Protein AF-A0A1B6HWB8-F1 (afdb_monomer_lite)

Organism: NCBI:txid320908

Secondary structure (DSSP, 8-state):
-----S---TTS-SEEESSSSEEEEEETTEEEEEEPPP-S----SSEE--TT-SSPEE--SHHHHH--EEEETTEEEETT-EEESSSS-EEEEETTEEEE-

Radius of gyration: 17.45 Å; chains: 1; bounding box: 47×25×41 Å

pLDDT: mean 74.19, std 11.62, range [40.31, 89.5]

Foldseek 3Di:
DDDDQFDDCPPVDQKDAPAQFKIWGHDPRGIDIDGDDDDPDPPAPAWADAPSHPGTDHQNPPLSVVPQWEADPNDIDGARDWDDPDPQWIWGDGSRDTDTD

Structure (mmCIF, N/CA/C/O backbone):
data_AF-A0A1B6HWB8-F1
#
_entry.id   AF-A0A1B6HWB8-F1
#
loop_
_atom_site.group_PDB
_atom_site.id
_atom_site.type_symbol
_atom_site.label_atom_id
_atom_site.label_alt_id
_atom_site.label_comp_id
_atom_site.label_asym_id
_atom_site.label_entity_id
_atom_site.label_seq_id
_atom_site.pdbx_PDB_ins_code
_atom_site.Cartn_x
_atom_site.Cartn_y
_atom_site.Cartn_z
_atom_site.occupancy
_atom_site.B_iso_or_equiv
_atom_site.auth_seq_id
_atom_site.auth_comp_id
_atom_site.auth_asym_id
_atom_site.auth_atom_id
_atom_site.pdbx_PDB_model_num
ATOM 1 N N . VAL A 1 1 ? 23.367 -14.776 -4.302 1.00 40.31 1 VAL A N 1
ATOM 2 C CA . VAL A 1 1 ? 22.027 -14.173 -4.469 1.00 40.31 1 VAL A CA 1
ATOM 3 C C . VAL A 1 1 ? 21.742 -14.186 -5.956 1.00 40.31 1 VAL A C 1
ATOM 5 O O . VAL A 1 1 ? 22.596 -13.727 -6.705 1.00 40.31 1 VAL A O 1
ATOM 8 N N . SER A 1 2 ? 20.698 -14.894 -6.380 1.00 44.53 2 SER A N 1
ATOM 9 C CA . SER A 1 2 ? 20.528 -15.329 -7.770 1.00 44.53 2 SER A CA 1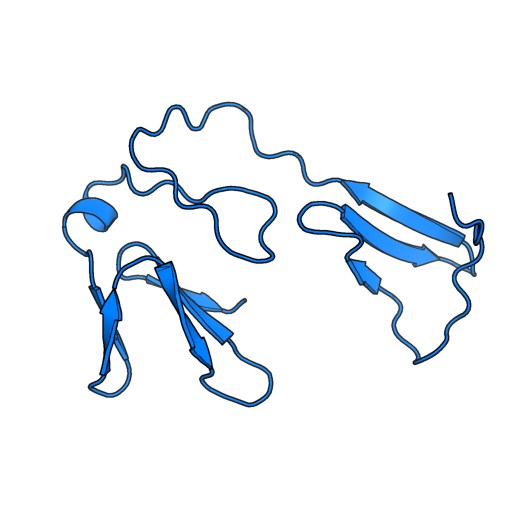
ATOM 10 C C . SER A 1 2 ? 20.495 -14.157 -8.749 1.00 44.53 2 SER A C 1
ATOM 12 O O . SER A 1 2 ? 19.710 -13.228 -8.617 1.00 44.53 2 SER A O 1
ATOM 14 N N . LEU A 1 3 ? 21.409 -14.237 -9.714 1.00 55.41 3 LEU A N 1
ATOM 15 C CA . LEU A 1 3 ? 21.626 -13.311 -10.813 1.00 55.41 3 LEU A CA 1
ATOM 16 C C . LEU A 1 3 ? 20.596 -13.586 -11.910 1.00 55.41 3 LEU A C 1
ATOM 18 O O . LEU A 1 3 ? 20.646 -14.630 -12.556 1.00 55.41 3 LEU A O 1
ATOM 22 N N . SER A 1 4 ? 19.703 -12.641 -12.169 1.00 50.25 4 SER A N 1
ATOM 23 C CA . SER A 1 4 ? 19.082 -12.475 -13.485 1.00 50.25 4 SER A CA 1
ATOM 24 C C . SER A 1 4 ? 18.745 -11.001 -13.651 1.00 50.25 4 SER A C 1
ATOM 26 O O . SER A 1 4 ? 17.652 -10.553 -13.344 1.00 50.25 4 SER A O 1
ATOM 28 N N . ALA A 1 5 ? 19.724 -10.227 -14.125 1.00 58.09 5 ALA A N 1
ATOM 29 C CA . ALA A 1 5 ? 19.552 -8.817 -14.487 1.00 58.09 5 ALA A CA 1
ATOM 30 C C . ALA A 1 5 ? 18.732 -8.630 -15.783 1.00 58.09 5 ALA A C 1
ATOM 32 O O . ALA A 1 5 ? 18.709 -7.537 -16.344 1.00 58.09 5 ALA A O 1
ATOM 33 N N . VAL A 1 6 ? 18.101 -9.705 -16.268 1.00 66.56 6 VAL A N 1
ATOM 34 C CA . VAL A 1 6 ? 17.312 -9.753 -17.493 1.00 66.56 6 VAL A CA 1
ATOM 35 C C . VAL A 1 6 ? 15.956 -10.361 -17.156 1.00 66.56 6 VAL A C 1
ATOM 37 O O . VAL A 1 6 ? 15.878 -11.523 -16.750 1.00 66.56 6 VAL A O 1
ATOM 40 N N . CYS A 1 7 ? 14.892 -9.577 -17.311 1.00 76.88 7 CYS A N 1
ATOM 41 C CA . CYS A 1 7 ? 13.529 -10.090 -17.268 1.00 76.88 7 CYS A CA 1
ATOM 42 C C . CYS A 1 7 ? 13.206 -10.661 -18.653 1.00 76.88 7 CYS A C 1
ATOM 44 O O . CYS A 1 7 ? 12.870 -9.956 -19.600 1.00 76.88 7 CYS A O 1
ATOM 46 N N . GLU A 1 8 ? 13.376 -11.968 -18.814 1.00 67.50 8 GLU A N 1
ATOM 47 C CA . GLU A 1 8 ? 12.873 -12.654 -20.001 1.00 67.50 8 GLU A CA 1
ATOM 48 C C . GLU A 1 8 ? 11.348 -12.719 -19.867 1.00 67.50 8 GLU A C 1
ATOM 50 O O . GLU A 1 8 ? 10.865 -13.142 -18.820 1.00 67.50 8 GLU A O 1
ATOM 55 N N . ARG A 1 9 ? 10.592 -12.303 -20.896 1.00 60.50 9 ARG A N 1
ATOM 56 C CA . ARG A 1 9 ? 9.110 -12.304 -20.954 1.00 60.50 9 ARG A CA 1
ATOM 57 C C . ARG A 1 9 ? 8.487 -13.713 -20.866 1.00 60.50 9 ARG A C 1
ATOM 59 O O . ARG A 1 9 ? 7.617 -14.072 -21.661 1.00 60.50 9 ARG A O 1
ATOM 66 N N . ARG A 1 10 ? 8.941 -14.573 -19.959 1.00 56.25 10 ARG A N 1
ATOM 67 C CA . ARG A 1 10 ? 8.351 -15.887 -19.725 1.00 56.25 10 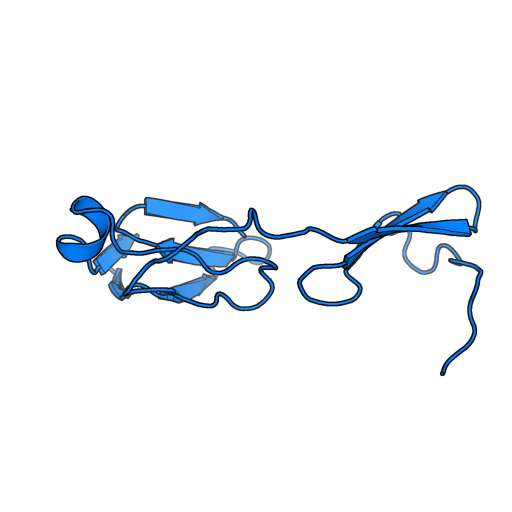ARG A CA 1
ATOM 68 C C . ARG A 1 10 ? 6.989 -15.657 -19.073 1.00 56.25 10 ARG A C 1
ATOM 70 O O . ARG A 1 10 ? 6.940 -15.203 -17.943 1.00 56.25 10 ARG A O 1
ATOM 77 N N . HIS A 1 11 ? 5.932 -15.981 -19.822 1.00 57.88 11 HIS A N 1
ATOM 78 C CA . HIS A 1 11 ? 4.495 -15.815 -19.530 1.00 57.88 11 HIS A CA 1
ATOM 79 C C . HIS A 1 11 ? 3.814 -14.516 -19.980 1.00 57.88 11 HIS A C 1
ATOM 81 O O . HIS A 1 11 ? 2.610 -14.386 -19.798 1.00 57.88 11 HIS A O 1
ATOM 87 N N . GLY A 1 12 ? 4.512 -13.590 -20.647 1.00 61.38 12 GLY A N 1
ATOM 88 C CA . GLY A 1 12 ? 3.875 -12.351 -21.127 1.00 61.38 12 GLY A CA 1
ATOM 89 C C . GLY A 1 12 ? 3.509 -11.351 -20.020 1.00 61.38 12 GLY A C 1
ATOM 90 O O . GLY A 1 12 ? 2.960 -10.295 -20.323 1.00 61.38 12 GLY A O 1
ATOM 91 N N . GLU A 1 13 ? 3.861 -11.640 -18.766 1.00 65.50 13 GLU A N 1
ATOM 92 C CA . GLU A 1 13 ? 3.748 -10.712 -17.644 1.00 65.50 13 GLU A CA 1
ATOM 93 C C . GLU A 1 13 ? 4.816 -9.619 -17.770 1.00 65.50 13 GLU A C 1
ATOM 95 O O . GLU A 1 13 ? 6.019 -9.886 -17.803 1.00 65.50 13 GLU A O 1
ATOM 100 N N . THR A 1 14 ? 4.375 -8.365 -17.886 1.00 78.69 14 THR A N 1
ATOM 101 C CA . THR A 1 14 ? 5.266 -7.196 -17.921 1.00 78.69 14 THR A CA 1
ATOM 102 C C . THR A 1 14 ? 5.564 -6.656 -16.530 1.00 78.69 14 THR A C 1
ATOM 104 O O . THR A 1 14 ? 6.479 -5.853 -16.393 1.00 78.69 14 THR A O 1
ATOM 107 N N . MET A 1 15 ? 4.819 -7.077 -15.507 1.00 83.38 15 MET A N 1
ATOM 108 C CA . MET A 1 15 ? 4.971 -6.632 -14.124 1.00 83.38 15 MET A CA 1
ATOM 109 C C . MET A 1 15 ? 4.933 -7.819 -13.163 1.00 83.38 15 MET A C 1
ATOM 111 O O . MET A 1 15 ? 4.198 -8.773 -13.398 1.00 83.38 15 MET A O 1
ATOM 115 N N . TRP A 1 16 ? 5.704 -7.749 -12.081 1.00 85.12 16 TRP A N 1
ATOM 116 C CA . TRP A 1 16 ? 5.688 -8.733 -10.996 1.00 85.12 16 TRP A CA 1
ATOM 117 C C . TRP A 1 16 ? 5.958 -8.046 -9.659 1.00 85.12 16 TRP A C 1
ATOM 119 O O . TRP A 1 16 ? 6.505 -6.943 -9.618 1.00 85.12 16 TRP A O 1
ATOM 129 N N . ARG A 1 17 ? 5.593 -8.697 -8.552 1.00 82.56 17 ARG A N 1
ATOM 130 C CA . ARG A 1 17 ? 5.981 -8.253 -7.207 1.00 82.56 17 ARG A CA 1
ATOM 131 C C . ARG A 1 17 ? 7.118 -9.111 -6.669 1.00 82.56 17 ARG A C 1
ATOM 133 O O . ARG A 1 17 ? 7.020 -10.336 -6.649 1.00 82.56 17 ARG A O 1
ATOM 140 N N . GLU A 1 18 ? 8.182 -8.465 -6.209 1.00 82.44 18 GLU A N 1
ATOM 141 C CA . GLU A 1 18 ? 9.321 -9.082 -5.526 1.00 82.44 18 GLU A CA 1
ATOM 142 C C . GLU A 1 18 ? 9.166 -8.885 -4.007 1.00 82.44 18 GLU A C 1
ATOM 144 O O . GLU A 1 18 ? 9.901 -8.157 -3.347 1.00 82.44 18 GLU A O 1
ATOM 149 N N . GLY A 1 19 ? 8.135 -9.514 -3.439 1.00 81.19 19 GLY A N 1
ATOM 150 C CA . GLY A 1 19 ? 7.751 -9.352 -2.034 1.00 81.19 19 GLY A CA 1
ATOM 151 C C . GLY A 1 19 ? 6.631 -8.329 -1.826 1.00 81.19 19 GLY A C 1
ATOM 152 O O . GLY A 1 19 ? 5.957 -7.924 -2.768 1.00 81.19 19 GLY A O 1
ATOM 153 N N . ASN A 1 20 ? 6.405 -7.938 -0.571 1.00 83.44 20 ASN A N 1
ATOM 154 C CA . ASN A 1 20 ? 5.226 -7.147 -0.195 1.00 83.44 20 ASN A CA 1
ATOM 155 C C . ASN A 1 20 ? 5.304 -5.680 -0.643 1.00 83.44 20 ASN A C 1
ATOM 157 O O . ASN A 1 20 ? 4.273 -5.088 -0.935 1.00 83.44 20 ASN A O 1
ATOM 161 N N . CYS A 1 21 ? 6.513 -5.115 -0.703 1.00 88.12 21 CYS A N 1
ATOM 162 C CA . CYS A 1 21 ? 6.747 -3.692 -0.970 1.00 88.12 21 CYS A CA 1
ATOM 163 C C . CYS A 1 21 ? 7.462 -3.403 -2.285 1.00 88.12 21 CYS A C 1
ATOM 165 O O . CYS A 1 21 ? 7.640 -2.241 -2.622 1.00 88.12 21 CYS A O 1
ATOM 167 N N . VAL A 1 22 ? 7.919 -4.417 -3.021 1.00 89.44 22 VAL A N 1
ATOM 168 C CA . VAL A 1 22 ? 8.690 -4.198 -4.249 1.00 89.44 22 VAL A CA 1
ATOM 169 C C . VAL A 1 22 ? 7.860 -4.653 -5.432 1.00 89.44 22 VAL A C 1
ATOM 171 O O . VAL A 1 22 ? 7.503 -5.825 -5.532 1.00 89.44 22 VAL A O 1
ATOM 174 N N . SER A 1 23 ? 7.567 -3.730 -6.341 1.00 88.31 23 SER A N 1
ATOM 175 C CA . SER A 1 23 ? 6.946 -4.045 -7.626 1.00 88.31 23 SER A CA 1
ATOM 176 C C . SER A 1 23 ? 7.914 -3.709 -8.743 1.00 88.31 23 SER A C 1
ATOM 178 O O . SER A 1 23 ? 8.548 -2.658 -8.733 1.00 88.31 23 SER A O 1
ATOM 180 N N . CYS A 1 24 ? 8.029 -4.597 -9.714 1.00 88.44 24 CYS A N 1
ATOM 181 C CA . CYS A 1 24 ? 8.963 -4.476 -10.814 1.00 88.44 24 CYS A CA 1
ATOM 182 C C . CYS A 1 24 ? 8.229 -4.499 -12.149 1.00 88.44 24 CYS A C 1
ATOM 184 O O . CYS A 1 24 ? 7.274 -5.250 -12.341 1.00 88.44 24 CYS A O 1
ATOM 186 N N . LEU A 1 25 ? 8.708 -3.678 -13.077 1.00 88.19 25 LEU A N 1
ATOM 187 C CA . LEU A 1 25 ? 8.274 -3.601 -14.463 1.00 88.19 25 LEU A CA 1
ATOM 188 C C . LEU A 1 25 ? 9.411 -4.084 -15.367 1.00 88.19 25 LEU A C 1
ATOM 190 O O . LEU A 1 25 ? 10.562 -3.691 -15.184 1.00 88.19 25 LEU A O 1
ATOM 194 N N . CYS A 1 26 ? 9.098 -4.909 -16.361 1.00 85.44 26 CYS A N 1
ATOM 195 C CA . CYS A 1 26 ? 10.049 -5.315 -17.385 1.00 85.44 26 CYS A CA 1
ATOM 196 C C . CYS A 1 26 ? 10.030 -4.301 -18.527 1.00 85.44 26 CYS A C 1
ATOM 198 O O . CYS A 1 26 ? 9.099 -4.302 -19.336 1.00 85.44 26 CYS A O 1
ATOM 200 N N . ASP A 1 27 ? 11.066 -3.473 -18.608 1.00 84.44 27 ASP A N 1
ATOM 201 C CA . ASP A 1 27 ? 11.262 -2.512 -19.690 1.00 84.44 27 ASP A CA 1
ATOM 202 C C . ASP A 1 27 ? 12.405 -2.986 -20.596 1.00 84.44 27 ASP A C 1
ATOM 204 O O . ASP A 1 27 ? 13.557 -3.055 -20.178 1.00 84.44 27 ASP A O 1
ATOM 208 N N . ASP A 1 28 ? 12.068 -3.403 -21.817 1.00 82.94 28 ASP A N 1
ATOM 209 C CA . ASP A 1 28 ? 13.010 -3.911 -22.831 1.00 82.94 28 ASP A CA 1
ATOM 210 C C . ASP A 1 28 ? 14.024 -4.960 -22.314 1.00 82.94 28 ASP A C 1
ATOM 212 O O . ASP A 1 28 ? 15.225 -4.919 -22.579 1.00 82.94 28 ASP A O 1
ATOM 216 N N . GLY A 1 29 ? 13.537 -5.915 -21.513 1.00 78.94 29 GLY A N 1
ATOM 217 C CA . GLY A 1 29 ? 14.367 -6.970 -20.924 1.00 78.94 29 GLY A CA 1
ATOM 218 C C . GLY A 1 29 ? 15.148 -6.536 -19.683 1.00 78.94 29 GLY A C 1
ATOM 219 O O . GLY A 1 29 ? 15.836 -7.365 -19.090 1.00 78.94 29 GLY A O 1
ATOM 220 N N . LYS A 1 30 ? 15.010 -5.284 -19.238 1.00 85.06 30 LYS A N 1
ATOM 221 C CA . LYS A 1 30 ? 15.603 -4.765 -18.008 1.00 85.06 30 LYS A CA 1
ATOM 222 C C . LYS A 1 30 ? 14.534 -4.566 -16.920 1.00 85.06 30 LYS A C 1
ATOM 224 O O . LYS A 1 30 ? 13.542 -3.877 -17.152 1.00 85.06 30 LYS A O 1
ATOM 229 N N . PRO A 1 31 ? 14.722 -5.127 -15.714 1.00 84.88 31 PRO A N 1
ATOM 230 C CA . PRO A 1 31 ? 13.818 -4.873 -14.601 1.00 84.88 31 PRO A CA 1
ATOM 231 C C . PRO A 1 31 ? 13.975 -3.435 -14.082 1.00 84.88 31 PRO A C 1
ATOM 233 O O . PRO A 1 31 ? 15.084 -2.985 -13.785 1.00 84.88 31 PRO A O 1
ATOM 236 N N . SER A 1 32 ? 12.855 -2.731 -13.946 1.00 88.50 32 SER A N 1
ATOM 237 C CA . SER A 1 32 ? 12.719 -1.439 -13.276 1.00 88.50 32 SER A CA 1
ATOM 238 C C . SER A 1 32 ? 11.826 -1.627 -12.052 1.00 88.50 32 SER A C 1
ATOM 240 O O . SER A 1 32 ? 10.619 -1.817 -12.190 1.00 88.50 32 SER A O 1
ATOM 242 N N . CYS A 1 33 ? 12.422 -1.642 -10.860 1.00 88.06 33 CYS A N 1
ATOM 243 C CA . CYS A 1 33 ? 11.715 -1.917 -9.611 1.00 88.06 33 CYS A CA 1
ATOM 244 C C . CYS A 1 33 ? 11.478 -0.642 -8.805 1.00 88.06 33 CYS A C 1
ATOM 246 O O . CYS A 1 33 ? 12.363 0.205 -8.678 1.00 88.06 33 CYS A O 1
ATOM 248 N N . PHE A 1 34 ? 10.287 -0.544 -8.231 1.00 88.75 34 PHE A N 1
ATOM 249 C CA . PHE A 1 34 ? 9.874 0.471 -7.279 1.00 88.75 34 PHE A CA 1
ATOM 250 C C . PHE A 1 34 ? 9.652 -0.205 -5.925 1.00 88.75 34 PHE A C 1
ATOM 252 O O . PHE A 1 34 ? 9.003 -1.250 -5.847 1.00 88.75 34 PHE A O 1
ATOM 259 N N . THR A 1 35 ? 10.198 0.402 -4.875 1.00 89.50 35 THR A N 1
ATOM 260 C CA . THR A 1 35 ? 9.917 0.019 -3.494 1.00 89.50 35 THR A CA 1
ATOM 261 C C . THR A 1 35 ? 8.935 1.021 -2.918 1.00 89.50 35 THR A C 1
ATOM 263 O O . THR A 1 35 ? 9.255 2.204 -2.797 1.00 89.50 35 THR A O 1
ATOM 266 N N . GLU A 1 36 ? 7.751 0.540 -2.568 1.00 88.31 36 GLU A N 1
ATOM 267 C CA . GLU A 1 36 ? 6.777 1.286 -1.794 1.00 88.31 36 GLU A CA 1
ATOM 268 C C . GLU A 1 36 ? 7.349 1.540 -0.401 1.00 88.31 36 GLU A C 1
ATOM 270 O O . GLU A 1 36 ? 7.791 0.621 0.293 1.00 88.31 36 GLU A O 1
ATOM 275 N N . LEU A 1 37 ? 7.390 2.810 -0.019 1.00 85.56 37 LEU A N 1
ATOM 276 C CA . LEU A 1 37 ? 7.681 3.212 1.343 1.00 85.56 37 LEU A CA 1
ATOM 277 C C . LEU A 1 37 ? 6.355 3.580 1.977 1.00 85.56 37 LEU A C 1
ATOM 279 O O . LEU A 1 37 ? 5.638 4.436 1.460 1.00 85.56 37 LEU A O 1
ATOM 283 N N . CYS A 1 38 ? 6.052 2.941 3.097 1.00 81.50 38 CYS A N 1
ATOM 284 C CA . CYS A 1 38 ? 4.931 3.359 3.912 1.00 81.50 38 CYS A CA 1
ATOM 285 C C . CYS A 1 38 ? 5.207 4.766 4.402 1.00 81.50 38 CYS A C 1
ATOM 287 O O . CYS A 1 38 ? 6.315 5.038 4.876 1.00 81.50 38 CYS A O 1
ATOM 289 N N . GLU A 1 39 ? 4.222 5.648 4.253 1.00 74.56 39 GLU A N 1
ATOM 290 C CA . GLU A 1 39 ? 4.310 6.984 4.816 1.00 74.56 39 GLU A CA 1
ATOM 291 C C . GLU A 1 39 ? 4.664 6.829 6.295 1.00 74.56 39 GLU A C 1
ATOM 293 O O . GLU A 1 39 ? 3.968 6.171 7.076 1.00 74.56 39 GLU A O 1
ATOM 298 N N . GLU A 1 40 ? 5.848 7.335 6.641 1.00 60.38 40 GLU A N 1
ATOM 299 C CA . GLU A 1 40 ? 6.294 7.415 8.017 1.00 60.38 40 GLU A CA 1
ATOM 300 C C . GLU A 1 40 ? 5.157 8.093 8.787 1.00 60.38 40 GLU A C 1
ATOM 302 O O . GLU A 1 40 ? 4.666 9.133 8.353 1.00 60.38 40 GLU A O 1
ATOM 307 N N . GLN A 1 41 ? 4.777 7.521 9.930 1.00 50.53 41 GLN A N 1
ATOM 308 C CA . GLN A 1 41 ? 3.796 8.059 10.885 1.00 50.53 41 GLN A CA 1
ATOM 309 C C . GLN A 1 41 ? 2.366 7.533 10.781 1.00 50.53 41 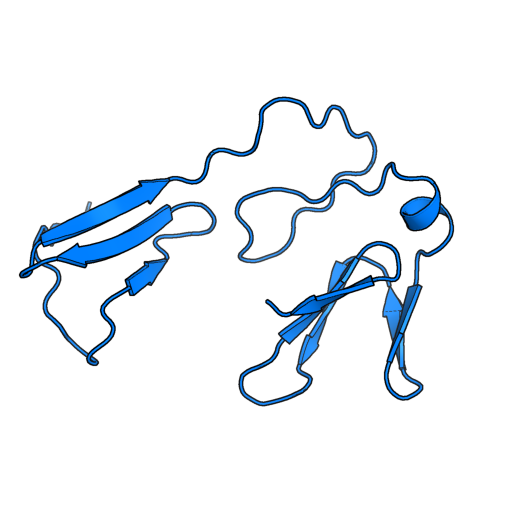GLN A C 1
ATOM 311 O O . GLN A 1 41 ? 1.406 8.287 10.917 1.00 50.53 41 GLN A O 1
ATOM 316 N N . VAL A 1 42 ? 2.214 6.212 10.785 1.00 52.66 42 VAL A N 1
ATOM 317 C CA . VAL A 1 42 ? 1.119 5.659 11.580 1.00 52.66 42 VAL A CA 1
ATOM 318 C C . VAL A 1 42 ? 1.646 5.253 12.946 1.00 52.66 42 VAL A C 1
ATOM 320 O O . VAL A 1 42 ? 1.985 4.106 13.217 1.00 52.66 42 VAL A O 1
ATOM 323 N N . THR A 1 43 ? 1.721 6.241 13.843 1.00 63.47 43 THR A N 1
ATOM 324 C CA . THR A 1 43 ? 1.672 6.010 15.293 1.00 63.47 43 THR A CA 1
ATOM 325 C C . THR A 1 43 ? 0.271 5.514 15.651 1.00 63.47 43 THR A C 1
ATOM 327 O O . THR A 1 43 ? -0.447 6.177 16.396 1.00 63.47 43 THR A O 1
ATOM 330 N N . CYS A 1 44 ? -0.164 4.409 15.047 1.00 71.62 44 CYS A N 1
ATOM 331 C CA . CYS A 1 44 ? -1.430 3.799 15.387 1.00 71.62 44 CYS A CA 1
ATOM 332 C C . CYS A 1 44 ? -1.209 2.707 16.425 1.00 71.62 44 CYS A C 1
ATOM 3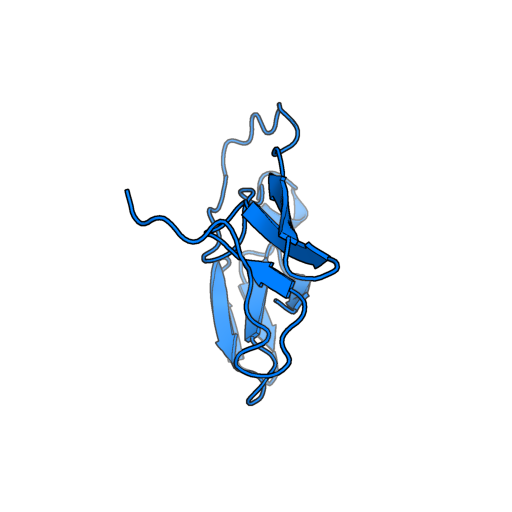34 O O . CYS A 1 44 ? -0.233 1.956 16.388 1.00 71.62 44 CYS A O 1
ATOM 336 N N . THR A 1 45 ? -2.118 2.651 17.385 1.00 74.19 45 THR A N 1
ATOM 337 C CA . THR A 1 45 ? -2.146 1.642 18.438 1.00 74.19 45 THR A CA 1
ATOM 338 C C . THR A 1 45 ? -2.627 0.309 17.867 1.00 74.19 45 THR A C 1
ATOM 340 O O . THR A 1 45 ? -2.132 -0.743 18.268 1.00 74.19 45 THR A O 1
ATOM 343 N N . ASN A 1 46 ? -3.550 0.348 16.899 1.00 73.50 46 ASN A N 1
ATOM 344 C CA . ASN A 1 46 ? -4.133 -0.826 16.256 1.00 73.50 46 ASN A CA 1
ATOM 345 C C . ASN A 1 46 ? -3.716 -0.910 14.780 1.00 73.50 46 ASN A C 1
ATOM 347 O O . ASN A 1 46 ? -4.493 -0.592 13.881 1.00 73.50 46 ASN A O 1
ATOM 351 N N . ALA A 1 47 ? -2.482 -1.350 14.529 1.00 78.19 47 ALA A N 1
ATOM 352 C CA . ALA A 1 47 ? -2.002 -1.676 13.187 1.00 78.19 47 ALA A CA 1
ATOM 353 C C . ALA A 1 47 ? -2.340 -3.130 12.827 1.00 78.19 47 ALA A C 1
ATOM 355 O O . ALA A 1 47 ? -2.024 -4.050 13.584 1.00 78.19 47 ALA A O 1
ATOM 356 N N . LEU A 1 48 ? -2.916 -3.350 11.648 1.00 79.38 48 LEU A N 1
ATOM 357 C CA . LEU A 1 48 ? -3.129 -4.669 11.066 1.00 79.38 48 LEU A CA 1
ATOM 358 C C . LEU A 1 48 ? -2.192 -4.866 9.870 1.00 79.38 48 LEU A C 1
ATOM 360 O O . LEU A 1 48 ? -2.289 -4.162 8.865 1.00 79.38 48 LEU A O 1
ATOM 364 N N . GLN A 1 49 ? -1.295 -5.851 9.964 1.00 79.75 49 GLN A N 1
ATOM 365 C CA . GLN A 1 49 ? -0.452 -6.246 8.837 1.00 79.75 49 GLN A CA 1
ATOM 366 C C . GLN A 1 49 ? -1.218 -7.203 7.924 1.00 79.75 49 GLN A C 1
ATOM 368 O O . GLN A 1 49 ? -1.416 -8.374 8.250 1.00 79.75 49 GLN A O 1
ATOM 373 N N . VAL A 1 50 ? -1.593 -6.708 6.752 1.00 77.38 50 VAL A N 1
ATOM 374 C CA . VAL A 1 50 ? -2.297 -7.481 5.731 1.00 77.38 50 VAL A CA 1
ATOM 375 C C . VAL A 1 50 ? -1.305 -8.301 4.904 1.00 77.38 50 VAL A C 1
ATOM 377 O O . VAL A 1 50 ? -0.223 -7.835 4.529 1.00 77.38 50 VAL A O 1
ATOM 380 N N . LYS A 1 51 ? -1.660 -9.557 4.613 1.00 76.06 51 LYS A N 1
ATOM 381 C CA . LYS A 1 51 ? -0.849 -10.435 3.764 1.00 76.06 51 LYS A CA 1
ATOM 382 C C . LYS A 1 51 ? -0.784 -9.863 2.345 1.00 76.06 51 LYS A C 1
ATOM 384 O O . LYS A 1 51 ? -1.802 -9.485 1.785 1.00 76.06 51 LYS A O 1
ATOM 389 N N . ASN A 1 52 ? 0.409 -9.856 1.749 1.00 74.12 52 ASN A N 1
ATOM 390 C CA . ASN A 1 52 ? 0.687 -9.330 0.404 1.00 74.12 52 ASN A CA 1
ATOM 391 C C . ASN A 1 52 ? 0.508 -7.805 0.224 1.00 74.12 52 ASN A C 1
ATOM 393 O O . ASN A 1 52 ? 0.684 -7.316 -0.892 1.00 74.12 52 ASN A O 1
ATOM 397 N N . GLN A 1 53 ? 0.214 -7.046 1.285 1.00 80.31 53 GLN A N 1
ATOM 398 C CA . GLN A 1 53 ? 0.302 -5.583 1.271 1.00 80.31 53 GLN A CA 1
ATOM 399 C C . GLN A 1 53 ? 1.649 -5.119 1.818 1.00 80.31 53 GLN A C 1
ATOM 401 O O . GLN A 1 53 ? 2.194 -5.723 2.748 1.00 80.31 53 GLN A O 1
ATOM 406 N N . CYS A 1 54 ? 2.172 -4.034 1.243 1.00 83.88 54 CYS A N 1
ATOM 407 C CA . CYS A 1 54 ? 3.385 -3.403 1.739 1.00 83.88 54 CYS A CA 1
ATOM 408 C C . CYS A 1 54 ? 3.160 -2.812 3.130 1.00 83.88 54 CYS A C 1
ATOM 410 O O . CYS A 1 54 ? 3.879 -3.139 4.076 1.00 83.88 54 CYS A O 1
ATOM 412 N N . CYS A 1 55 ? 2.131 -1.973 3.246 1.00 83.62 55 CYS A N 1
ATOM 413 C CA . CYS A 1 55 ? 1.915 -1.151 4.420 1.00 83.62 55 CYS A CA 1
ATOM 414 C C . CYS A 1 55 ? 0.844 -1.713 5.346 1.00 83.62 55 CYS A C 1
ATOM 416 O O . CYS A 1 55 ? -0.154 -2.259 4.872 1.00 83.62 55 CYS A O 1
ATOM 418 N N . PRO A 1 56 ? 1.045 -1.601 6.669 1.00 80.75 56 PRO A N 1
ATOM 419 C CA . PRO A 1 56 ? 0.016 -1.954 7.624 1.00 80.75 56 PRO A CA 1
ATOM 420 C C . PRO A 1 56 ? -1.144 -0.964 7.525 1.00 80.75 56 PRO A C 1
ATOM 422 O O . PRO A 1 56 ? -0.950 0.234 7.315 1.00 80.75 56 PRO A O 1
ATOM 425 N N . VAL A 1 57 ? -2.350 -1.473 7.731 1.00 78.00 57 VAL A N 1
ATOM 426 C CA . VAL A 1 57 ? -3.565 -0.665 7.780 1.00 78.00 57 VAL A CA 1
ATOM 427 C C . VAL A 1 57 ? -3.851 -0.310 9.230 1.00 78.00 57 VAL A C 1
ATOM 429 O O . VAL A 1 57 ? -3.770 -1.170 10.107 1.00 78.00 57 VAL A O 1
ATOM 432 N N . CYS A 1 58 ? -4.187 0.947 9.503 1.00 77.75 58 CYS A N 1
ATOM 433 C CA . CYS A 1 58 ? -4.475 1.386 10.861 1.00 77.75 58 CYS A CA 1
ATOM 434 C C . CYS A 1 58 ? -5.965 1.444 11.147 1.00 77.75 58 CYS A C 1
ATOM 436 O O . CYS A 1 58 ? -6.745 2.025 10.403 1.00 77.75 58 CYS A O 1
ATOM 438 N N . LEU A 1 59 ? -6.330 0.843 12.274 1.00 74.81 59 LEU A N 1
ATOM 439 C CA . LEU A 1 59 ? -7.699 0.649 12.735 1.00 74.81 59 LEU A CA 1
ATOM 440 C C . LEU A 1 59 ? -8.050 1.594 13.895 1.00 74.81 59 LEU A C 1
ATOM 442 O O . LEU A 1 59 ? -8.967 1.322 14.664 1.00 74.81 59 LEU A O 1
ATOM 446 N N . ASP A 1 60 ? -7.292 2.681 14.052 1.00 71.69 60 ASP A N 1
ATOM 447 C CA . ASP A 1 60 ? -7.503 3.682 15.104 1.00 71.69 60 ASP A CA 1
ATOM 448 C C . ASP A 1 60 ? -8.620 4.679 14.768 1.00 71.69 60 ASP A C 1
ATOM 450 O O . ASP A 1 60 ? -9.014 5.477 15.622 1.00 71.69 60 ASP A O 1
ATOM 454 N N . GLU A 1 61 ? -9.153 4.643 13.544 1.00 66.62 61 GLU A N 1
ATOM 455 C CA . GLU A 1 61 ? -10.323 5.442 13.208 1.00 66.62 61 GLU A CA 1
ATOM 456 C C . GLU A 1 61 ? -11.553 4.945 13.982 1.00 66.62 61 GLU A C 1
ATOM 458 O O . GLU A 1 61 ? -11.780 3.736 14.093 1.00 66.62 61 GLU A O 1
ATOM 463 N N . PRO A 1 62 ? -12.383 5.857 14.519 1.00 60.25 62 PRO A N 1
ATOM 464 C CA . PRO A 1 62 ? -13.537 5.490 15.338 1.00 60.25 62 PRO A CA 1
ATOM 465 C C . PRO A 1 62 ? -14.519 4.566 14.604 1.00 60.25 62 PRO A C 1
ATOM 467 O O . PRO A 1 62 ? -15.157 3.729 15.236 1.00 60.25 62 PRO A O 1
ATOM 470 N N . GLU A 1 63 ? -14.602 4.648 13.273 1.00 60.25 63 GLU A N 1
ATOM 471 C CA . GLU A 1 63 ? -15.413 3.727 12.471 1.00 60.25 63 GLU A CA 1
ATOM 472 C C . GLU A 1 63 ? -14.851 2.298 12.467 1.00 60.25 63 GLU A C 1
ATOM 474 O O . GLU A 1 63 ? -15.625 1.347 12.569 1.00 60.25 63 GLU A O 1
ATOM 479 N N . ALA A 1 64 ? -13.524 2.138 12.459 1.00 59.25 64 ALA A N 1
ATOM 480 C CA . ALA A 1 64 ? -12.848 0.842 12.509 1.00 59.25 64 ALA A CA 1
ATOM 481 C C . ALA A 1 64 ? -12.951 0.164 13.884 1.00 59.25 64 ALA A C 1
ATOM 483 O O . ALA A 1 64 ? -13.075 -1.060 13.978 1.00 59.25 64 ALA A O 1
ATOM 484 N N . LEU A 1 65 ? -12.931 0.959 14.958 1.00 60.00 65 LEU A N 1
ATOM 485 C CA . LEU A 1 65 ? -13.105 0.468 16.326 1.00 60.00 65 LEU A CA 1
ATOM 486 C C . LEU A 1 65 ? -14.534 -0.017 16.607 1.00 60.00 65 LEU A C 1
ATOM 488 O O . LEU A 1 65 ? -14.705 -1.011 17.321 1.00 60.00 65 LEU A O 1
ATOM 492 N N . GLU A 1 66 ? -15.539 0.654 16.041 1.00 63.09 66 GLU A N 1
ATOM 493 C CA . GLU A 1 66 ? -16.956 0.310 16.206 1.00 63.09 66 GLU A CA 1
ATOM 494 C C . GLU A 1 66 ? -17.405 -0.793 15.225 1.00 63.09 66 GLU A C 1
ATOM 496 O 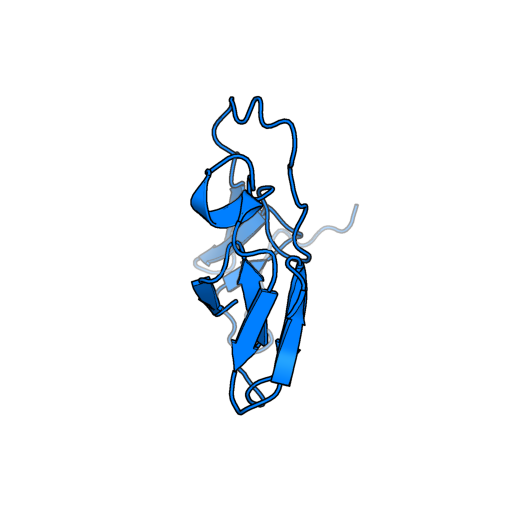O . GLU A 1 66 ? -18.174 -1.684 15.595 1.00 63.09 66 GLU A O 1
ATOM 501 N N . ARG A 1 67 ? -16.889 -0.805 13.986 1.00 65.44 67 ARG A N 1
ATOM 502 C CA . ARG A 1 67 ? -17.204 -1.813 12.958 1.00 65.44 67 ARG A CA 1
ATOM 503 C C . ARG A 1 67 ? -16.097 -2.854 12.837 1.00 65.44 67 ARG A C 1
ATOM 505 O O . ARG A 1 67 ? -15.356 -2.918 11.862 1.00 65.44 67 ARG A O 1
ATOM 512 N N . LYS A 1 68 ? -16.054 -3.754 13.820 1.00 68.69 68 LYS A N 1
ATOM 513 C CA . LYS A 1 68 ? -15.137 -4.911 13.823 1.00 68.69 68 LYS A CA 1
ATOM 514 C C . LYS A 1 68 ? -15.537 -6.038 12.869 1.00 68.69 68 LYS A C 1
ATOM 516 O O . LYS A 1 68 ? -14.869 -7.070 12.848 1.00 68.69 68 LYS A O 1
ATOM 521 N N . GLN A 1 69 ? -16.649 -5.879 12.153 1.00 78.44 69 GLN A N 1
ATOM 522 C CA . GLN A 1 69 ? -17.250 -6.928 11.341 1.00 78.44 69 GLN A CA 1
ATOM 523 C C . GLN A 1 69 ? -17.757 -6.373 10.007 1.00 78.44 69 GLN A C 1
ATOM 525 O O . GLN A 1 69 ? -18.466 -5.367 9.983 1.00 78.44 69 GLN A O 1
ATOM 530 N N . CYS A 1 70 ? -17.448 -7.072 8.918 1.00 80.00 70 CYS A N 1
ATOM 531 C CA . CYS A 1 70 ? -18.007 -6.849 7.589 1.00 80.00 70 CYS A CA 1
ATOM 532 C C . CYS A 1 70 ? -19.056 -7.926 7.316 1.00 80.00 70 CYS A C 1
ATOM 534 O O . CYS A 1 70 ? -18.872 -9.078 7.700 1.00 80.00 70 CYS A O 1
ATOM 536 N N . THR A 1 71 ? -20.172 -7.570 6.678 1.00 82.81 71 THR A N 1
ATOM 537 C CA . THR A 1 71 ? -21.205 -8.545 6.298 1.00 82.81 71 THR A CA 1
ATOM 538 C C . THR A 1 71 ? -21.393 -8.523 4.791 1.00 82.81 71 THR A C 1
ATOM 540 O O . THR A 1 71 ? -21.790 -7.498 4.244 1.00 82.81 71 THR A O 1
ATOM 543 N N . VAL A 1 72 ? -21.116 -9.651 4.140 1.00 82.50 72 VAL A N 1
ATOM 544 C CA . VAL A 1 72 ? -21.233 -9.838 2.686 1.00 82.50 72 VAL A CA 1
ATOM 545 C C . VAL A 1 72 ? -22.012 -11.120 2.436 1.00 82.50 72 VAL A C 1
ATOM 547 O O . VAL A 1 72 ? -21.699 -12.144 3.034 1.00 82.50 72 VAL A O 1
ATOM 550 N N . ASP A 1 73 ? -23.063 -11.059 1.616 1.00 79.62 73 ASP A N 1
ATOM 551 C CA . ASP A 1 73 ? -23.910 -12.208 1.253 1.00 79.62 73 ASP A CA 1
ATOM 552 C C . ASP A 1 73 ? -24.340 -13.092 2.438 1.00 79.62 73 ASP A C 1
ATOM 554 O O . ASP A 1 73 ? -24.318 -14.321 2.380 1.00 79.62 73 ASP A O 1
ATOM 558 N N . ASN A 1 74 ? -24.753 -12.452 3.540 1.00 82.50 74 ASN A N 1
ATOM 559 C CA . ASN A 1 74 ? -25.181 -13.106 4.785 1.00 82.50 74 ASN A CA 1
ATOM 560 C C . ASN A 1 74 ? -24.066 -13.872 5.537 1.00 82.50 74 ASN A C 1
ATOM 562 O O . ASN A 1 74 ? -24.354 -14.638 6.457 1.00 82.50 74 ASN A O 1
ATOM 566 N N . MET A 1 75 ? -22.802 -13.647 5.177 1.00 82.38 75 MET A N 1
ATOM 567 C CA . MET A 1 75 ? -21.622 -14.085 5.920 1.00 82.38 75 MET A CA 1
ATOM 568 C C . MET A 1 75 ? -21.000 -12.904 6.656 1.00 82.38 75 MET A C 1
ATOM 570 O O . MET A 1 75 ? -20.900 -11.803 6.115 1.00 82.38 75 MET A O 1
ATOM 574 N N . THR A 1 76 ? -20.586 -13.133 7.899 1.00 84.75 76 THR A N 1
ATOM 575 C CA . THR A 1 76 ? -19.946 -12.119 8.740 1.00 84.75 76 THR A CA 1
ATOM 576 C C . THR A 1 76 ? -18.468 -12.445 8.895 1.00 84.75 76 THR A C 1
ATOM 578 O O . THR A 1 76 ? -18.117 -13.543 9.323 1.00 84.75 76 THR A O 1
ATOM 581 N N . TYR A 1 77 ? -17.626 -11.471 8.569 1.00 82.19 77 TYR A N 1
ATOM 582 C CA . TYR A 1 77 ? -16.171 -11.542 8.620 1.00 82.19 77 TYR A CA 1
ATOM 583 C C . TYR A 1 77 ? -15.658 -10.572 9.671 1.00 82.19 77 TYR A C 1
ATOM 585 O O . TYR A 1 77 ? -16.167 -9.456 9.779 1.00 82.19 77 TYR A O 1
ATOM 593 N N . SER A 1 78 ? -14.665 -10.983 10.445 1.00 80.94 78 SER A N 1
ATOM 594 C CA . SER A 1 78 ? -13.965 -10.111 11.385 1.00 80.94 78 SER A CA 1
ATOM 595 C C . SER A 1 78 ? -12.929 -9.267 10.645 1.00 80.94 78 SER A C 1
ATOM 597 O O . SER A 1 78 ? -12.450 -9.649 9.579 1.00 80.94 78 SER A O 1
ATOM 599 N N . VAL A 1 79 ? -12.552 -8.117 11.204 1.00 78.38 79 VAL A N 1
ATOM 600 C CA . VAL A 1 79 ? -11.469 -7.301 10.632 1.00 78.38 79 VAL A CA 1
ATOM 601 C C . VAL A 1 79 ? -10.187 -8.129 10.484 1.00 78.38 79 VAL A C 1
ATOM 603 O O . VAL A 1 79 ? -9.714 -8.729 11.449 1.00 78.38 79 VAL A O 1
ATOM 606 N N . GLY A 1 80 ? -9.631 -8.129 9.272 1.00 74.56 80 GLY A N 1
ATOM 607 C CA . GLY A 1 80 ? -8.462 -8.909 8.870 1.00 74.56 80 GLY A CA 1
ATOM 608 C C . GLY A 1 80 ? -8.757 -10.286 8.283 1.00 74.56 80 GLY A C 1
ATOM 609 O O . GLY A 1 80 ? -7.834 -10.898 7.748 1.00 74.56 80 GLY A O 1
ATOM 610 N N . ASP A 1 81 ? -10.008 -10.750 8.318 1.00 78.81 81 ASP A N 1
ATOM 611 C CA . ASP A 1 81 ? -10.408 -11.936 7.563 1.00 78.81 81 ASP A CA 1
ATOM 612 C C . ASP A 1 81 ? -10.391 -11.619 6.060 1.00 78.81 81 ASP A C 1
ATOM 614 O O . ASP A 1 81 ? -10.919 -10.587 5.623 1.00 78.81 81 ASP A O 1
ATOM 618 N N . ASP A 1 82 ? -9.804 -12.525 5.276 1.00 81.06 82 ASP A N 1
ATOM 619 C CA . ASP A 1 82 ? -9.884 -12.534 3.819 1.00 81.06 82 ASP A CA 1
ATOM 620 C C . ASP A 1 82 ? -10.799 -13.651 3.311 1.00 81.06 82 ASP A C 1
ATOM 622 O O . ASP A 1 82 ? -10.867 -14.746 3.876 1.00 81.06 82 ASP A O 1
ATOM 626 N N . TRP A 1 83 ? -11.516 -13.374 2.225 1.00 84.00 83 TRP A N 1
ATOM 627 C CA . TRP A 1 83 ? -12.308 -14.369 1.515 1.00 84.00 83 TRP A CA 1
ATOM 628 C C . TRP A 1 83 ? -12.176 -14.189 0.009 1.00 84.00 83 TRP A C 1
ATOM 630 O O . TRP A 1 83 ? -11.919 -13.102 -0.503 1.00 84.00 83 TRP A O 1
ATOM 640 N N . ARG A 1 84 ? -12.369 -15.287 -0.719 1.00 81.56 84 ARG A N 1
ATOM 641 C CA . ARG A 1 84 ? -12.437 -15.269 -2.179 1.00 81.56 84 ARG A CA 1
ATOM 642 C C . ARG A 1 84 ? -13.882 -15.107 -2.615 1.00 81.56 84 ARG A C 1
ATOM 644 O O . ARG A 1 84 ? -14.713 -15.945 -2.273 1.00 81.56 84 ARG A O 1
ATOM 651 N N . GLU A 1 85 ? -14.153 -14.042 -3.356 1.00 79.00 85 GLU A N 1
ATOM 652 C CA . GLU A 1 85 ? -15.449 -13.813 -3.997 1.00 79.00 85 GLU A CA 1
ATOM 653 C C . GLU A 1 85 ? -15.524 -14.568 -5.331 1.00 79.00 85 GLU A C 1
ATOM 655 O O . GLU A 1 85 ? -16.501 -15.263 -5.604 1.00 79.00 85 GLU A O 1
ATOM 660 N N . ASP A 1 86 ? -14.448 -14.521 -6.119 1.00 78.88 86 ASP A N 1
ATOM 661 C CA . ASP A 1 86 ? -14.318 -15.256 -7.376 1.00 78.88 86 ASP A CA 1
ATOM 662 C C . ASP A 1 86 ? -12.868 -15.753 -7.598 1.00 78.88 86 ASP A C 1
ATOM 664 O O . ASP A 1 86 ? -12.011 -15.676 -6.711 1.00 78.88 86 ASP A O 1
ATOM 668 N N . GLU A 1 87 ? -12.583 -16.343 -8.766 1.00 79.31 87 GLU A N 1
ATOM 669 C CA . GLU A 1 87 ? -11.256 -16.895 -9.092 1.00 79.31 87 GLU A CA 1
ATOM 670 C C . GLU A 1 87 ? -10.136 -15.836 -9.146 1.00 79.31 87 GLU A C 1
ATOM 672 O O . GLU A 1 87 ? -8.956 -16.185 -9.022 1.00 79.31 87 GLU A O 1
ATOM 677 N N . CYS A 1 88 ? -10.496 -14.559 -9.293 1.00 79.38 88 CYS A N 1
ATOM 678 C CA . CYS A 1 88 ? -9.604 -13.412 -9.432 1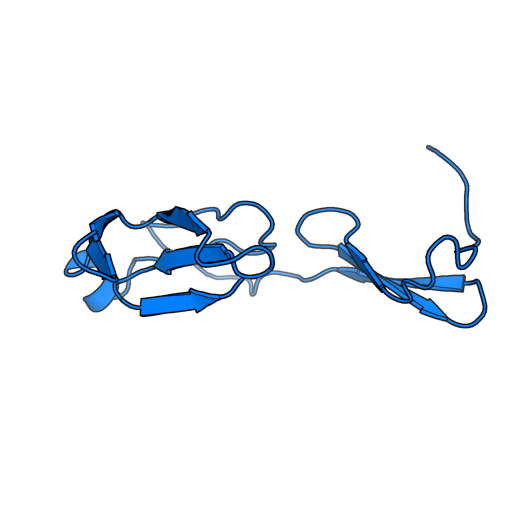.00 79.38 88 CYS A CA 1
ATOM 679 C C . CYS A 1 88 ? -9.711 -12.405 -8.272 1.00 79.38 88 CYS A C 1
ATOM 681 O O . CYS A 1 88 ? -8.757 -11.669 -8.038 1.00 79.38 88 CYS A O 1
ATOM 683 N N . THR A 1 89 ? -10.818 -12.395 -7.533 1.00 76.94 89 THR A N 1
ATOM 684 C CA . THR A 1 89 ? -11.157 -11.377 -6.537 1.00 76.94 89 THR A CA 1
ATOM 685 C C . THR A 1 89 ? -11.046 -11.962 -5.136 1.00 76.94 89 THR A C 1
ATOM 687 O O . THR A 1 89 ? -11.806 -12.849 -4.734 1.00 76.94 89 THR A O 1
ATOM 690 N N . THR A 1 90 ? -10.071 -11.460 -4.380 1.00 79.88 90 THR A N 1
ATOM 691 C CA . THR A 1 90 ? -9.964 -11.702 -2.939 1.00 79.88 90 THR A CA 1
ATOM 692 C C . THR A 1 90 ? -10.290 -10.401 -2.217 1.00 79.88 90 THR A C 1
ATOM 694 O O . THR A 1 90 ? -9.772 -9.340 -2.558 1.00 79.88 90 THR A O 1
ATOM 697 N N . CYS A 1 91 ? -11.187 -10.483 -1.246 1.00 79.62 91 CYS A N 1
ATOM 698 C CA . CYS A 1 91 ? -11.664 -9.356 -0.462 1.00 79.62 91 CYS A CA 1
ATOM 699 C C . CYS A 1 91 ? -11.165 -9.505 0.972 1.00 79.62 91 CYS A C 1
ATOM 701 O O . CYS A 1 91 ? -11.012 -10.621 1.470 1.00 79.62 91 CYS A O 1
ATOM 703 N N . MET A 1 92 ? -10.926 -8.379 1.638 1.00 78.12 92 MET A N 1
ATOM 704 C CA . MET A 1 92 ? -10.562 -8.344 3.051 1.00 78.12 92 MET A CA 1
ATOM 705 C C . MET A 1 92 ? -11.470 -7.390 3.812 1.00 78.12 92 MET A C 1
ATOM 707 O O . MET A 1 92 ? -11.791 -6.302 3.330 1.00 78.12 92 MET A O 1
ATOM 711 N N . CYS A 1 93 ? -11.850 -7.785 5.027 1.00 80.19 93 CYS A N 1
ATOM 712 C CA . CYS A 1 93 ? -12.615 -6.922 5.911 1.00 80.19 93 CYS A CA 1
ATOM 713 C C . CYS A 1 93 ? -11.696 -5.914 6.606 1.00 80.19 93 CYS A C 1
ATOM 715 O O . CYS A 1 93 ? -10.861 -6.296 7.430 1.00 80.19 93 CYS A O 1
ATOM 717 N N . ILE A 1 94 ? -11.881 -4.623 6.326 1.00 73.56 94 ILE A N 1
ATOM 718 C CA . ILE A 1 94 ? -11.143 -3.537 6.977 1.00 73.56 94 ILE A CA 1
ATOM 719 C C . ILE A 1 94 ? -12.151 -2.501 7.452 1.00 73.56 94 ILE A C 1
ATOM 721 O O . ILE A 1 94 ? -12.832 -1.902 6.635 1.00 73.56 94 ILE A O 1
ATOM 725 N N . ALA A 1 95 ? -12.253 -2.274 8.763 1.00 65.31 95 ALA A N 1
ATOM 726 C CA . ALA A 1 95 ? -13.055 -1.184 9.334 1.00 65.31 95 ALA A CA 1
ATOM 727 C C . ALA A 1 95 ? -14.538 -1.107 8.880 1.00 65.31 95 ALA A C 1
ATOM 729 O O . ALA A 1 95 ? -15.171 -0.059 8.988 1.00 65.31 95 ALA A O 1
ATOM 730 N N . GLY A 1 96 ? -15.112 -2.209 8.380 1.00 57.28 96 GLY A N 1
ATOM 731 C CA . GLY A 1 96 ? -16.459 -2.231 7.803 1.00 57.28 96 GLY A CA 1
ATOM 732 C C . GLY A 1 96 ? -16.552 -1.808 6.329 1.00 57.28 96 GLY A C 1
ATOM 733 O O . GLY A 1 96 ? -17.672 -1.722 5.828 1.00 57.28 96 GLY A O 1
ATOM 734 N N . ASP A 1 97 ? -15.426 -1.582 5.650 1.00 61.25 97 ASP A N 1
ATOM 735 C CA . ASP A 1 97 ? -15.333 -1.289 4.219 1.00 61.25 97 ASP A CA 1
ATOM 736 C C . ASP A 1 97 ? -14.693 -2.457 3.441 1.00 61.25 97 ASP A C 1
ATOM 738 O O . ASP A 1 97 ? -13.908 -3.248 3.981 1.00 61.25 97 ASP A O 1
ATOM 742 N N . LEU A 1 98 ? -15.076 -2.595 2.169 1.00 56.47 98 LEU A N 1
ATOM 743 C CA . LEU A 1 98 ? -14.640 -3.677 1.285 1.00 56.47 98 LEU A CA 1
ATOM 744 C C . LEU A 1 98 ? -13.516 -3.179 0.385 1.00 56.47 98 LEU A C 1
ATOM 746 O O . LEU A 1 98 ? -13.739 -2.352 -0.497 1.00 56.47 98 LEU A O 1
ATOM 750 N N . THR A 1 99 ? -12.311 -3.719 0.570 1.00 55.03 99 THR A N 1
ATOM 751 C CA . THR A 1 99 ? -11.194 -3.443 -0.341 1.00 55.03 99 THR A CA 1
ATOM 752 C C . THR A 1 99 ? -10.883 -4.688 -1.178 1.00 55.03 99 THR A C 1
ATOM 754 O O . THR A 1 99 ? -10.588 -5.742 -0.604 1.00 55.03 99 THR A O 1
ATOM 757 N N . PRO A 1 100 ? -10.987 -4.617 -2.520 1.00 53.41 100 PRO A N 1
ATOM 758 C CA . PRO A 1 100 ? -10.491 -5.676 -3.392 1.00 53.41 100 PRO A CA 1
ATOM 759 C C . PRO A 1 100 ? -8.956 -5.653 -3.406 1.00 53.41 100 PRO A C 1
ATOM 761 O O . PRO A 1 100 ? -8.352 -4.579 -3.481 1.00 53.41 100 PRO A O 1
ATOM 764 N N . SER A 1 101 ? -8.331 -6.830 -3.310 1.00 52.38 101 SER A N 1
ATOM 765 C CA . SER A 1 101 ? -6.870 -7.001 -3.373 1.00 52.38 101 SER A CA 1
ATOM 766 C C . SER A 1 101 ? -6.341 -7.124 -4.797 1.00 52.38 101 SER A C 1
ATOM 768 O O . SER A 1 101 ? -6.962 -7.912 -5.547 1.00 52.38 101 SER A O 1
#

Sequence (101 aa):
VSLSAVCERRHGETMWREGNCVSCLCDDGKPSCFTELCEEQVTCTNALQVKNQCCPVCLDEPEALERKQCTVDNMTYSVGDDWREDECTTCMCIAGDLTPS

InterPro domains:
  IPR052624 Cysteine-rich motor neuron 1 [PTHR46439] (10-63)